Protein AF-A0A314ZII8-F1 (afdb_monomer_lite)

Structure (mmCIF, N/CA/C/O backbone):
data_AF-A0A314ZII8-F1
#
_entry.id   AF-A0A314ZII8-F1
#
loop_
_atom_site.group_PDB
_atom_site.id
_atom_site.type_symbol
_atom_site.label_atom_id
_atom_site.label_alt_id
_atom_site.label_comp_id
_atom_site.label_asym_id
_atom_site.label_entity_id
_atom_site.label_seq_id
_atom_site.pdbx_PDB_ins_code
_atom_site.Cartn_x
_atom_site.Cartn_y
_atom_site.Cartn_z
_atom_site.occupancy
_atom_site.B_iso_or_equiv
_atom_site.auth_seq_id
_atom_site.auth_comp_id
_atom_site.auth_asym_id
_atom_site.auth_atom_id
_atom_site.pdbx_PDB_model_num
ATOM 1 N N . MET A 1 1 ? 5.110 -6.996 4.794 1.00 55.78 1 MET A N 1
ATOM 2 C CA . MET A 1 1 ? 5.216 -6.013 3.688 1.00 55.78 1 MET A CA 1
ATOM 3 C C . MET A 1 1 ? 6.648 -5.903 3.141 1.00 55.78 1 MET A C 1
ATOM 5 O O . MET A 1 1 ? 6.812 -5.713 1.947 1.00 55.78 1 MET A O 1
ATOM 9 N N . LYS A 1 2 ? 7.688 -6.193 3.935 1.00 53.09 2 LYS A N 1
ATOM 10 C CA . LYS A 1 2 ? 9.080 -6.261 3.457 1.00 53.09 2 LYS A CA 1
ATOM 11 C C . LYS A 1 2 ? 9.328 -7.171 2.232 1.00 53.09 2 LYS A C 1
ATOM 13 O O . LYS A 1 2 ? 9.943 -6.734 1.267 1.00 53.09 2 LYS A O 1
ATOM 18 N N . CYS A 1 3 ? 8.763 -8.387 2.203 1.00 49.47 3 CYS A N 1
ATOM 19 C CA . CYS A 1 3 ? 8.886 -9.293 1.043 1.00 49.47 3 CYS A CA 1
ATOM 20 C C . CYS A 1 3 ? 8.303 -8.719 -0.262 1.00 49.47 3 CYS A C 1
ATOM 22 O O . CYS A 1 3 ? 8.711 -9.135 -1.344 1.00 49.47 3 CYS A O 1
ATOM 24 N N . PHE A 1 4 ? 7.340 -7.795 -0.164 1.00 59.66 4 PHE A N 1
ATOM 25 C CA . PHE A 1 4 ? 6.710 -7.151 -1.315 1.00 59.66 4 PHE A CA 1
ATOM 26 C C . PHE A 1 4 ? 7.682 -6.177 -1.983 1.00 59.66 4 PHE A C 1
ATOM 28 O O . PHE A 1 4 ? 7.869 -6.258 -3.190 1.00 59.66 4 PHE A O 1
ATOM 35 N N . ILE A 1 5 ? 8.353 -5.321 -1.203 1.00 60.72 5 ILE A N 1
ATOM 36 C CA . ILE A 1 5 ? 9.295 -4.332 -1.748 1.00 60.72 5 ILE A CA 1
ATOM 37 C C . ILE A 1 5 ? 10.628 -4.982 -2.146 1.00 60.72 5 ILE A C 1
ATOM 39 O O . ILE A 1 5 ? 11.161 -4.658 -3.202 1.00 60.72 5 ILE A O 1
ATOM 43 N N . ASP A 1 6 ? 11.125 -5.968 -1.387 1.00 57.56 6 ASP A N 1
ATOM 44 C CA . ASP A 1 6 ? 12.352 -6.700 -1.753 1.00 57.56 6 ASP A CA 1
ATOM 45 C C . ASP A 1 6 ? 12.209 -7.401 -3.126 1.00 57.56 6 ASP A C 1
ATOM 47 O O . ASP A 1 6 ? 13.164 -7.479 -3.899 1.00 57.56 6 ASP A O 1
ATOM 51 N N . SER A 1 7 ? 11.001 -7.873 -3.460 1.00 56.72 7 SER A N 1
ATOM 52 C CA . SER A 1 7 ? 10.690 -8.505 -4.755 1.00 56.72 7 SER A CA 1
ATOM 53 C C . SER A 1 7 ? 10.554 -7.503 -5.913 1.00 56.72 7 SER A C 1
ATOM 55 O O . SER A 1 7 ? 10.492 -7.909 -7.074 1.00 56.72 7 SER A O 1
ATOM 57 N N . LEU A 1 8 ? 10.518 -6.203 -5.608 1.00 61.22 8 LEU A N 1
ATOM 58 C CA . LEU A 1 8 ? 10.448 -5.104 -6.571 1.00 61.22 8 LEU A CA 1
ATOM 59 C C . LEU A 1 8 ? 11.814 -4.473 -6.853 1.00 61.22 8 LEU A C 1
ATOM 61 O O . LEU A 1 8 ? 11.873 -3.500 -7.591 1.00 61.22 8 LEU A O 1
ATOM 65 N N . ASN A 1 9 ? 12.914 -5.012 -6.318 1.00 60.72 9 ASN A N 1
ATOM 66 C CA . ASN A 1 9 ? 14.250 -4.545 -6.680 1.00 60.72 9 ASN A CA 1
ATOM 67 C C . ASN A 1 9 ? 14.540 -4.887 -8.155 1.00 60.72 9 ASN A C 1
ATOM 69 O O . ASN A 1 9 ? 14.771 -6.047 -8.508 1.00 60.72 9 ASN A O 1
ATOM 73 N N . VAL A 1 10 ? 14.465 -3.879 -9.023 1.00 62.28 10 VAL A N 1
ATOM 74 C CA . VAL A 1 10 ? 14.653 -4.000 -10.475 1.00 62.28 10 VAL A CA 1
ATOM 75 C C . VAL A 1 10 ? 16.132 -3.791 -10.821 1.00 62.28 10 VAL A C 1
ATOM 77 O O . VAL A 1 10 ? 16.788 -2.941 -10.233 1.00 62.28 10 VAL A O 1
ATOM 80 N N . ASP A 1 11 ? 16.663 -4.557 -11.777 1.00 61.50 11 ASP A N 1
ATOM 81 C CA . ASP A 1 11 ? 18.043 -4.418 -12.272 1.00 61.50 11 ASP A CA 1
ATOM 82 C C . ASP A 1 11 ? 18.103 -3.462 -13.486 1.00 61.50 11 ASP A C 1
ATOM 84 O O . ASP A 1 11 ? 17.123 -3.308 -14.209 1.00 61.50 11 ASP A O 1
ATOM 88 N N . GLU A 1 12 ? 19.225 -2.789 -13.756 1.00 61.44 12 GLU A N 1
ATOM 89 C CA . GLU A 1 12 ? 19.250 -1.639 -14.694 1.00 61.44 12 GLU A CA 1
ATOM 90 C C . GLU A 1 12 ? 18.956 -2.058 -16.145 1.00 61.44 12 GLU A C 1
ATOM 92 O O . GLU A 1 12 ? 18.353 -1.327 -16.935 1.00 61.44 12 GLU A O 1
ATOM 97 N N . SER A 1 13 ? 19.278 -3.313 -16.467 1.00 61.78 13 SER A N 1
ATOM 98 C CA . SER A 1 13 ? 18.961 -3.943 -17.751 1.00 61.78 13 SER A CA 1
ATOM 99 C C . SER A 1 13 ? 17.457 -4.116 -18.008 1.00 61.78 13 SER A C 1
ATOM 101 O O . SER A 1 13 ? 17.034 -4.223 -19.162 1.00 61.78 13 SER A O 1
ATOM 103 N N . CYS A 1 14 ? 16.634 -4.113 -16.959 1.00 60.38 14 CYS A N 1
ATOM 104 C CA . CYS A 1 14 ? 15.195 -4.316 -17.036 1.00 60.38 14 CYS A CA 1
ATOM 105 C C . CYS A 1 14 ? 14.451 -3.109 -17.626 1.00 60.38 14 CYS A C 1
ATOM 107 O O . CYS A 1 14 ? 13.462 -3.277 -18.336 1.00 60.38 14 CYS A O 1
ATOM 109 N N . LEU A 1 15 ? 14.934 -1.885 -17.401 1.00 64.00 15 LEU A N 1
ATOM 110 C CA . LEU A 1 15 ? 14.229 -0.671 -17.834 1.00 64.00 15 LEU A CA 1
ATOM 111 C C . LEU A 1 15 ? 14.196 -0.497 -19.364 1.00 64.00 15 LEU A C 1
ATOM 113 O O . LEU A 1 15 ? 13.402 0.284 -19.881 1.00 64.00 15 LEU A O 1
ATOM 117 N N . THR A 1 16 ? 15.032 -1.233 -20.103 1.00 62.78 16 THR A N 1
ATOM 118 C CA . THR A 1 16 ? 15.198 -1.078 -21.559 1.00 62.78 16 THR A CA 1
ATOM 119 C C . THR A 1 16 ? 14.836 -2.319 -22.381 1.00 62.78 16 THR A C 1
ATOM 121 O O . THR A 1 16 ? 14.782 -2.229 -23.607 1.00 62.78 16 THR A O 1
ATOM 124 N N . ASN A 1 17 ? 14.548 -3.469 -21.755 1.00 64.12 17 ASN A N 1
ATOM 125 C CA . ASN A 1 17 ? 14.385 -4.756 -22.453 1.00 64.12 17 ASN A CA 1
ATOM 126 C C . ASN A 1 17 ? 12.934 -5.286 -22.533 1.00 64.12 17 ASN A C 1
ATOM 128 O O . ASN A 1 17 ? 12.728 -6.450 -22.871 1.00 64.12 17 ASN A O 1
ATOM 132 N N . GLY A 1 18 ? 11.934 -4.457 -22.215 1.00 68.88 18 GLY A N 1
ATOM 133 C CA . GLY A 1 18 ? 10.528 -4.881 -22.143 1.00 68.88 18 GLY A CA 1
ATOM 134 C C . GLY A 1 18 ? 10.120 -5.497 -20.797 1.00 68.88 18 GLY A C 1
ATOM 135 O O . GLY A 1 18 ? 9.004 -5.990 -20.668 1.00 68.88 18 GLY A O 1
ATOM 136 N N . TYR A 1 19 ? 10.975 -5.445 -19.769 1.00 73.44 19 TYR A N 1
ATOM 137 C CA . TYR A 1 19 ? 10.656 -5.930 -18.417 1.00 73.44 19 TYR A CA 1
ATOM 138 C C . TYR A 1 19 ? 9.432 -5.248 -17.795 1.00 73.44 19 TYR A C 1
ATOM 140 O O . TYR A 1 19 ? 8.729 -5.863 -16.999 1.00 73.44 19 TYR A O 1
ATOM 148 N N . LEU A 1 20 ? 9.151 -3.996 -18.171 1.00 77.50 20 LEU A N 1
ATOM 149 C CA . LEU A 1 20 ? 7.984 -3.257 -17.684 1.00 77.50 20 LEU A CA 1
ATOM 150 C C . LEU A 1 20 ? 6.654 -3.899 -18.104 1.00 77.50 20 LEU A C 1
ATOM 152 O O . LEU A 1 20 ? 5.660 -3.723 -17.407 1.00 77.50 20 LEU A O 1
ATOM 156 N N . ASP A 1 21 ? 6.635 -4.690 -19.182 1.00 83.25 21 ASP A N 1
ATOM 157 C CA . ASP A 1 21 ? 5.448 -5.427 -19.633 1.00 83.25 21 ASP A CA 1
ATOM 158 C C . ASP A 1 21 ? 5.215 -6.736 -18.868 1.00 83.25 21 ASP A C 1
ATOM 160 O O . ASP A 1 21 ? 4.209 -7.419 -19.087 1.00 83.25 21 ASP A O 1
ATOM 164 N N . LYS A 1 22 ? 6.133 -7.109 -17.970 1.00 82.69 22 LYS A N 1
ATOM 165 C CA . LYS A 1 22 ? 6.007 -8.327 -17.180 1.00 82.69 22 LYS A CA 1
ATOM 166 C C . LYS A 1 22 ? 4.849 -8.186 -16.196 1.00 82.69 22 LYS A C 1
ATOM 168 O O . LYS A 1 22 ? 4.837 -7.285 -15.358 1.00 82.69 22 LYS A O 1
ATOM 173 N N . VAL A 1 23 ? 3.902 -9.115 -16.302 1.00 84.88 23 VAL A N 1
ATOM 174 C CA . VAL A 1 23 ? 2.798 -9.260 -15.351 1.00 84.88 23 VAL A CA 1
ATOM 175 C C . VAL A 1 23 ? 3.354 -9.693 -13.999 1.00 84.88 23 VAL A C 1
ATOM 177 O O . VAL A 1 23 ? 4.217 -10.573 -13.927 1.00 84.88 23 VAL A O 1
ATOM 180 N N . ILE A 1 24 ? 2.857 -9.066 -12.938 1.00 82.81 24 ILE A N 1
ATOM 181 C CA . ILE A 1 24 ? 3.165 -9.423 -11.560 1.00 82.81 24 ILE A CA 1
ATOM 182 C C . ILE A 1 24 ? 2.015 -10.271 -11.022 1.00 82.81 24 ILE A C 1
ATOM 184 O O . ILE A 1 24 ? 0.919 -9.778 -10.777 1.00 82.81 24 ILE A O 1
ATOM 188 N N . ASP A 1 25 ? 2.283 -11.562 -10.857 1.00 83.62 25 ASP A N 1
ATOM 189 C CA . ASP A 1 25 ? 1.329 -12.584 -10.417 1.00 83.62 25 ASP A CA 1
ATOM 190 C C . ASP A 1 25 ? 1.594 -13.089 -8.989 1.00 83.62 25 ASP A C 1
ATOM 192 O O . ASP A 1 25 ? 0.786 -13.817 -8.416 1.00 83.62 25 ASP A O 1
ATOM 196 N N . TRP A 1 26 ? 2.724 -12.699 -8.400 1.00 80.69 26 TRP A N 1
ATOM 197 C CA . TRP A 1 26 ? 3.174 -13.168 -7.091 1.00 80.69 26 TRP A CA 1
ATOM 198 C C . TRP A 1 26 ? 2.718 -12.282 -5.923 1.00 80.69 26 TRP A C 1
ATOM 200 O O . TRP A 1 26 ? 2.978 -12.629 -4.771 1.00 80.69 26 TRP A O 1
ATOM 210 N N . ILE A 1 27 ? 2.038 -11.161 -6.188 1.00 80.12 27 ILE A N 1
ATOM 211 C CA . ILE A 1 27 ? 1.488 -10.271 -5.158 1.00 80.12 27 ILE A CA 1
ATOM 212 C C . ILE A 1 27 ? 0.069 -10.729 -4.784 1.00 80.12 27 ILE A C 1
ATOM 214 O O . ILE A 1 27 ? -0.839 -10.641 -5.612 1.00 80.12 27 ILE A O 1
ATOM 218 N N . PRO A 1 28 ? -0.179 -11.153 -3.533 1.00 83.12 28 PRO A N 1
ATOM 219 C CA . PRO A 1 28 ? -1.525 -11.486 -3.087 1.00 83.12 28 PRO A CA 1
ATOM 220 C C . PRO A 1 28 ? -2.446 -10.259 -3.121 1.00 83.12 28 PRO A C 1
ATOM 222 O O . PRO A 1 28 ? -2.066 -9.178 -2.679 1.00 83.12 28 PRO A O 1
ATOM 225 N N . GLY A 1 29 ? -3.664 -10.432 -3.633 1.00 84.94 29 GLY A N 1
ATOM 226 C CA . GLY A 1 29 ? -4.682 -9.377 -3.690 1.00 84.94 29 GLY A CA 1
ATOM 227 C C . GLY A 1 29 ? -4.599 -8.451 -4.909 1.00 84.94 29 GLY A C 1
ATOM 228 O O . GLY A 1 29 ? -5.578 -7.777 -5.212 1.00 84.94 29 GLY A O 1
ATOM 229 N N . MET A 1 30 ? -3.492 -8.462 -5.661 1.00 83.56 30 MET A N 1
ATOM 230 C CA . MET A 1 30 ? -3.360 -7.708 -6.912 1.00 83.56 30 MET A CA 1
ATOM 231 C C . MET A 1 30 ? -3.379 -8.658 -8.110 1.00 83.56 30 MET A C 1
ATOM 233 O O . MET A 1 30 ? -2.673 -9.663 -8.132 1.00 83.56 30 MET A O 1
ATOM 237 N N . LYS A 1 31 ? -4.205 -8.349 -9.111 1.00 84.62 31 LYS A N 1
ATOM 238 C CA . LYS A 1 31 ? -4.349 -9.143 -10.337 1.00 84.62 31 LYS A CA 1
ATOM 239 C C . LYS A 1 31 ? -4.093 -8.253 -11.542 1.00 84.62 31 LYS A C 1
ATOM 241 O O . LYS A 1 31 ? -4.431 -7.074 -11.515 1.00 84.62 31 LYS A O 1
ATOM 246 N N . ASP A 1 32 ? -3.510 -8.840 -12.582 1.00 85.38 32 ASP A N 1
ATOM 247 C CA . ASP A 1 32 ? -3.366 -8.231 -13.909 1.00 85.38 32 ASP A CA 1
ATOM 248 C C . ASP A 1 32 ? -2.579 -6.908 -13.954 1.00 85.38 32 ASP A C 1
ATOM 250 O O . ASP A 1 32 ? -2.712 -6.145 -14.910 1.00 85.38 32 ASP A O 1
ATOM 254 N N . ILE A 1 33 ? -1.722 -6.652 -12.960 1.00 86.94 33 ILE A N 1
ATOM 255 C CA . ILE A 1 33 ? -0.814 -5.500 -12.973 1.00 86.94 33 ILE A CA 1
ATOM 256 C C . ILE A 1 33 ? 0.499 -5.859 -13.663 1.00 86.94 33 ILE A C 1
ATOM 258 O O . ILE A 1 33 ? 1.010 -6.979 -13.548 1.00 86.94 33 ILE A O 1
ATOM 262 N N . ARG A 1 34 ? 1.083 -4.887 -14.350 1.00 8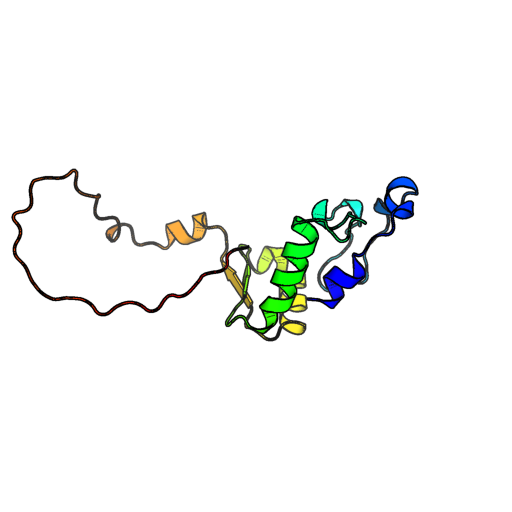6.69 34 ARG A N 1
ATOM 263 C CA . ARG A 1 34 ? 2.434 -4.959 -14.899 1.00 86.69 34 ARG A CA 1
ATOM 264 C C . ARG A 1 34 ? 3.388 -4.188 -14.009 1.00 86.69 34 ARG A C 1
ATOM 266 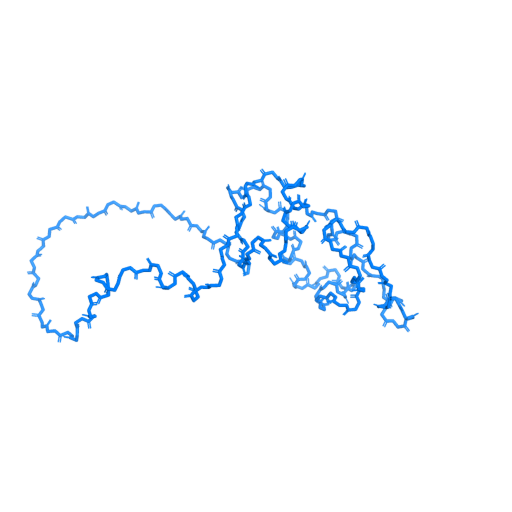O O . ARG A 1 34 ? 2.992 -3.282 -13.280 1.00 86.69 34 ARG A O 1
ATOM 273 N N . LEU A 1 35 ? 4.674 -4.484 -14.128 1.00 80.31 35 LEU A N 1
ATOM 274 C CA . LEU A 1 35 ? 5.690 -3.683 -13.453 1.00 80.31 35 LEU A CA 1
ATOM 275 C C . LEU A 1 35 ? 5.651 -2.207 -13.884 1.00 80.31 35 LEU A C 1
ATOM 277 O O . LEU A 1 35 ? 5.897 -1.329 -13.066 1.00 80.31 35 LEU A O 1
ATOM 281 N N . GLY A 1 36 ? 5.288 -1.926 -15.138 1.00 81.88 36 GLY A N 1
ATOM 282 C CA . GLY A 1 36 ? 5.085 -0.560 -15.622 1.00 81.88 36 GLY A CA 1
ATOM 283 C C . GLY A 1 36 ? 3.908 0.185 -14.977 1.00 81.88 36 GLY A C 1
ATOM 284 O O . GLY A 1 36 ? 3.918 1.413 -14.988 1.00 81.88 36 GLY A O 1
ATOM 285 N N . ASP A 1 37 ? 2.934 -0.523 -14.393 1.00 85.06 37 ASP A N 1
ATOM 286 C CA . ASP A 1 37 ? 1.770 0.084 -13.723 1.00 85.06 37 ASP A CA 1
ATOM 287 C C . ASP A 1 37 ? 2.093 0.533 -12.289 1.00 85.06 37 ASP A C 1
ATOM 289 O O . ASP A 1 37 ? 1.316 1.244 -11.649 1.00 85.06 37 ASP A O 1
ATOM 293 N N . LEU A 1 38 ? 3.247 0.115 -11.771 1.00 82.00 38 LEU A N 1
ATOM 294 C CA . LEU A 1 38 ? 3.709 0.464 -10.441 1.00 82.00 38 LEU A CA 1
ATOM 295 C C . LEU A 1 38 ? 4.318 1.875 -10.392 1.00 82.00 38 LEU A C 1
ATOM 297 O O . LEU A 1 38 ? 4.891 2.332 -11.383 1.00 82.00 38 LEU A O 1
ATOM 301 N N . PRO A 1 39 ? 4.272 2.568 -9.239 1.00 80.50 39 PRO A N 1
ATOM 302 C CA . PRO A 1 39 ? 4.894 3.879 -9.095 1.00 80.50 39 PRO A CA 1
ATOM 303 C C . PRO A 1 39 ? 6.372 3.905 -9.507 1.00 80.50 39 PRO A C 1
ATOM 305 O O . PRO A 1 39 ? 7.136 2.983 -9.237 1.00 80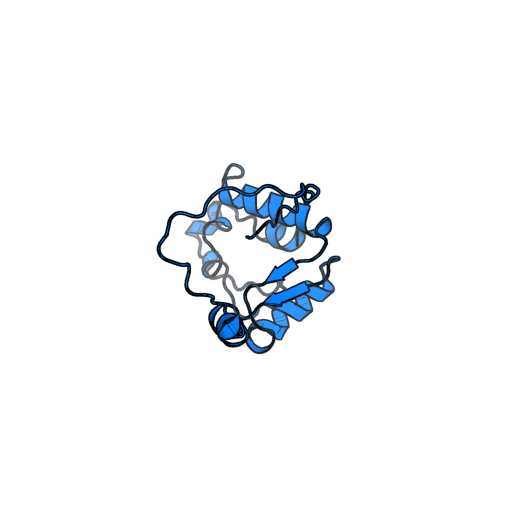.50 39 PRO A O 1
ATOM 308 N N . THR A 1 40 ? 6.821 5.001 -10.112 1.00 79.31 40 THR A N 1
ATOM 309 C CA . THR A 1 40 ? 8.190 5.102 -10.650 1.00 79.31 40 THR A CA 1
ATOM 310 C C . THR A 1 40 ? 9.280 4.991 -9.584 1.00 79.31 40 THR A C 1
ATOM 312 O O . THR A 1 40 ? 10.390 4.581 -9.899 1.00 79.31 40 THR A O 1
ATOM 315 N N . PHE A 1 41 ? 8.980 5.318 -8.323 1.00 76.25 41 PHE A N 1
ATOM 316 C CA . PHE A 1 41 ? 9.945 5.226 -7.223 1.00 76.25 41 PHE A CA 1
ATOM 317 C C . PHE A 1 41 ? 10.325 3.788 -6.844 1.00 76.25 41 PHE A C 1
ATOM 319 O O . PHE A 1 41 ? 11.333 3.590 -6.179 1.00 76.25 41 PHE A O 1
ATOM 326 N N . ILE A 1 42 ? 9.553 2.786 -7.277 1.00 74.94 42 ILE A N 1
ATOM 327 C CA . ILE A 1 42 ? 9.942 1.371 -7.168 1.00 74.94 42 ILE A CA 1
ATOM 328 C C . ILE A 1 42 ? 10.548 0.814 -8.458 1.00 74.94 42 ILE A C 1
ATOM 330 O O . ILE A 1 42 ? 11.025 -0.313 -8.475 1.00 74.94 42 ILE A O 1
ATOM 334 N N . GLN A 1 43 ? 10.599 1.611 -9.527 1.00 77.00 43 GLN A N 1
ATOM 335 C CA . GLN A 1 43 ? 11.277 1.275 -10.783 1.00 77.00 43 GLN A CA 1
ATOM 336 C C . GLN A 1 43 ? 12.696 1.872 -10.829 1.00 77.00 43 GLN A C 1
ATOM 338 O O . GLN A 1 43 ? 13.141 2.360 -11.867 1.00 77.00 43 GLN A O 1
ATOM 343 N N . THR A 1 44 ? 13.401 1.884 -9.698 1.00 74.31 44 THR A N 1
ATOM 344 C CA . THR A 1 44 ? 14.753 2.443 -9.583 1.00 74.31 44 THR A CA 1
ATOM 345 C C . THR A 1 44 ? 15.759 1.359 -9.227 1.00 74.31 44 THR A C 1
ATOM 347 O O . THR A 1 44 ? 15.467 0.455 -8.450 1.00 74.31 44 THR A O 1
ATOM 350 N N . THR A 1 45 ? 16.951 1.457 -9.806 1.00 73.56 45 THR A N 1
ATOM 351 C CA . THR A 1 45 ? 18.111 0.605 -9.489 1.00 73.56 45 THR A CA 1
ATOM 352 C C . THR A 1 45 ? 19.092 1.315 -8.564 1.00 73.56 45 THR A C 1
ATOM 354 O O . THR A 1 45 ? 20.095 0.749 -8.131 1.00 73.56 45 THR A O 1
ATOM 357 N N . ASN A 1 46 ? 18.814 2.588 -8.276 1.00 80.31 46 ASN A N 1
ATOM 358 C CA . ASN A 1 46 ? 19.613 3.397 -7.388 1.00 80.31 46 ASN A CA 1
ATOM 359 C C . ASN A 1 46 ? 19.244 3.072 -5.937 1.00 80.31 46 ASN A C 1
ATOM 361 O O . ASN A 1 46 ? 18.206 3.505 -5.443 1.00 80.31 46 ASN A O 1
ATOM 365 N N . HIS A 1 47 ? 20.129 2.361 -5.241 1.00 75.94 47 HIS A N 1
ATOM 366 C CA . HIS A 1 47 ? 19.978 2.069 -3.814 1.00 75.94 47 HIS A CA 1
ATOM 367 C C . HIS A 1 47 ? 19.987 3.323 -2.922 1.00 75.94 47 HIS A C 1
ATOM 369 O O . HIS A 1 47 ? 19.535 3.253 -1.785 1.00 75.94 47 HIS A O 1
ATOM 375 N N . ASP A 1 48 ? 20.446 4.471 -3.428 1.00 83.38 48 ASP A N 1
ATOM 376 C CA . ASP A 1 48 ? 20.398 5.758 -2.728 1.00 83.38 48 ASP A CA 1
ATOM 377 C C . ASP A 1 48 ? 19.153 6.590 -3.102 1.00 83.38 48 ASP A C 1
ATOM 379 O O . ASP A 1 48 ? 19.061 7.769 -2.749 1.00 83.38 48 ASP A O 1
ATOM 383 N N . ASP A 1 49 ? 18.182 6.017 -3.828 1.00 86.00 49 ASP A N 1
ATOM 384 C CA . ASP A 1 49 ? 16.934 6.712 -4.144 1.00 86.00 49 ASP A CA 1
ATOM 385 C C . ASP A 1 49 ? 16.146 7.020 -2.864 1.00 86.00 49 ASP A C 1
ATOM 387 O O . ASP A 1 49 ? 15.798 6.141 -2.073 1.00 86.00 49 ASP A O 1
ATOM 391 N N . VAL A 1 50 ? 15.878 8.308 -2.651 1.00 89.31 50 VAL A N 1
ATOM 392 C CA . VAL A 1 50 ? 15.269 8.810 -1.415 1.00 89.31 50 VAL A CA 1
ATOM 393 C C . VAL A 1 50 ? 13.862 8.254 -1.218 1.00 89.31 50 VAL A C 1
ATOM 395 O O . VAL A 1 50 ? 13.494 7.928 -0.092 1.00 89.31 50 VAL A O 1
ATOM 398 N N . MET A 1 51 ? 13.073 8.145 -2.289 1.00 85.06 51 MET A N 1
ATOM 399 C CA . MET A 1 51 ? 11.689 7.692 -2.188 1.00 85.06 51 MET A CA 1
ATOM 400 C C . MET A 1 51 ? 11.628 6.177 -1.992 1.00 85.06 51 MET A C 1
ATOM 402 O O . MET A 1 51 ? 10.869 5.706 -1.149 1.00 85.06 51 MET A O 1
ATOM 406 N N . PHE A 1 52 ? 12.476 5.422 -2.695 1.00 83.94 52 PHE A N 1
ATOM 407 C CA . PHE A 1 52 ? 12.620 3.983 -2.472 1.00 83.94 52 PHE A CA 1
ATOM 408 C C . PHE A 1 52 ? 13.015 3.672 -1.022 1.00 83.94 52 PHE A C 1
ATOM 410 O O . PHE A 1 52 ? 12.352 2.879 -0.352 1.00 83.94 52 PHE A O 1
ATOM 417 N N . ASN A 1 53 ? 14.048 4.350 -0.510 1.00 86.31 53 ASN A N 1
ATOM 418 C CA . ASN A 1 53 ? 14.525 4.160 0.859 1.00 86.31 53 ASN A CA 1
ATOM 419 C C . ASN A 1 53 ? 13.484 4.569 1.902 1.00 86.31 53 ASN A C 1
ATOM 421 O O . ASN A 1 53 ? 13.287 3.851 2.880 1.00 86.31 53 ASN A O 1
ATOM 425 N N . PHE A 1 54 ? 12.771 5.673 1.672 1.00 87.31 54 PHE A N 1
ATOM 426 C CA . PHE A 1 54 ? 11.668 6.081 2.536 1.00 87.31 54 PHE A CA 1
ATOM 427 C C . PHE A 1 54 ? 10.560 5.019 2.588 1.00 87.31 54 PHE A C 1
ATOM 429 O O . PHE A 1 54 ? 10.104 4.659 3.671 1.00 87.31 54 PHE A O 1
ATOM 436 N N . CYS A 1 55 ? 10.145 4.476 1.438 1.00 84.00 55 CYS A N 1
ATOM 437 C CA . CYS A 1 55 ? 9.136 3.418 1.391 1.00 84.00 55 CYS A CA 1
ATOM 438 C C . CYS A 1 55 ? 9.601 2.137 2.097 1.00 84.00 55 CYS A C 1
ATOM 440 O O . CYS A 1 55 ? 8.794 1.489 2.768 1.00 84.00 55 CYS A O 1
ATOM 442 N N . MET A 1 56 ? 10.884 1.784 1.976 1.00 82.81 56 MET A N 1
ATOM 443 C CA . MET A 1 56 ? 11.484 0.658 2.695 1.00 82.81 56 MET A CA 1
ATOM 444 C C . MET A 1 56 ? 11.452 0.866 4.210 1.00 82.81 56 MET A C 1
ATOM 446 O O . MET A 1 56 ? 10.955 0.006 4.932 1.00 82.81 56 MET A O 1
ATOM 450 N N . GLU A 1 57 ? 11.911 2.023 4.689 1.00 87.81 57 GLU A N 1
ATOM 451 C CA . GLU A 1 57 ? 11.911 2.351 6.117 1.00 87.81 57 GLU A CA 1
ATOM 452 C C . GLU A 1 57 ? 10.487 2.385 6.683 1.00 87.81 57 GLU A C 1
ATOM 454 O O . GLU A 1 57 ? 10.208 1.752 7.701 1.00 87.81 57 GLU A O 1
ATOM 459 N N . ALA A 1 58 ? 9.556 3.048 5.991 1.00 85.44 58 ALA A N 1
ATOM 460 C CA . ALA A 1 58 ? 8.155 3.084 6.393 1.00 85.44 58 ALA A CA 1
ATOM 461 C C . ALA A 1 58 ? 7.582 1.666 6.523 1.00 85.44 58 ALA A C 1
ATOM 463 O O . ALA A 1 58 ? 6.915 1.364 7.510 1.00 85.44 58 ALA A O 1
ATOM 464 N N . THR A 1 59 ? 7.897 0.791 5.563 1.00 83.38 59 THR A N 1
ATOM 465 C CA . THR A 1 59 ? 7.476 -0.614 5.540 1.00 83.38 59 THR A CA 1
ATOM 466 C C . THR A 1 59 ? 8.037 -1.423 6.712 1.00 83.38 59 THR A C 1
ATOM 468 O O . THR A 1 59 ? 7.307 -2.235 7.282 1.00 83.38 59 THR A O 1
ATOM 471 N N . ASP A 1 60 ? 9.298 -1.209 7.087 1.00 84.94 60 ASP A N 1
ATOM 472 C CA . ASP A 1 60 ? 9.935 -1.896 8.219 1.00 84.94 60 ASP A CA 1
ATOM 473 C C . ASP A 1 60 ? 9.359 -1.439 9.574 1.00 84.94 60 ASP A C 1
ATOM 475 O O . ASP A 1 60 ? 9.297 -2.213 10.535 1.00 84.94 60 ASP A O 1
ATOM 479 N N . GLU A 1 61 ? 8.878 -0.198 9.659 1.00 88.06 61 GLU A N 1
ATOM 480 C CA . GLU A 1 61 ? 8.247 0.343 10.866 1.00 88.06 61 GLU A CA 1
ATOM 481 C C . GLU A 1 61 ? 6.755 -0.015 10.993 1.00 88.06 61 GLU A C 1
ATOM 483 O O . GLU A 1 61 ? 6.204 0.068 12.096 1.00 88.06 61 GLU A O 1
ATOM 488 N N . VAL A 1 62 ? 6.097 -0.468 9.913 1.00 87.12 62 VAL A N 1
ATOM 489 C CA . VAL A 1 62 ? 4.668 -0.843 9.928 1.00 87.12 62 VAL A CA 1
ATOM 490 C C . VAL A 1 62 ? 4.362 -1.879 11.009 1.00 87.12 62 VAL A C 1
ATOM 492 O O . VAL A 1 62 ? 3.360 -1.747 11.709 1.00 87.12 62 VAL A O 1
ATOM 495 N N . ASP A 1 63 ? 5.229 -2.872 11.207 1.00 85.44 63 ASP A N 1
ATOM 496 C CA . ASP A 1 63 ? 4.999 -3.938 12.193 1.00 85.44 63 ASP A CA 1
ATOM 497 C C . ASP A 1 63 ? 5.012 -3.429 13.647 1.00 85.44 63 ASP A C 1
ATOM 499 O O . ASP A 1 63 ? 4.529 -4.109 14.555 1.00 85.44 63 ASP A O 1
ATOM 503 N N . LYS A 1 64 ? 5.536 -2.219 13.883 1.00 89.56 64 LYS A N 1
ATOM 504 C CA . LYS A 1 64 ? 5.550 -1.554 15.195 1.00 89.56 64 LYS A CA 1
ATOM 505 C C . LYS A 1 64 ? 4.367 -0.602 15.386 1.00 89.56 64 LYS A C 1
ATOM 507 O O . LYS A 1 64 ? 4.172 -0.084 16.490 1.00 89.56 64 LYS A O 1
ATOM 512 N N . ALA A 1 65 ? 3.583 -0.347 14.339 1.00 89.06 65 ALA A N 1
ATOM 513 C CA . ALA A 1 65 ? 2.410 0.507 14.416 1.00 89.06 65 ALA A CA 1
ATOM 514 C C . ALA A 1 65 ? 1.317 -0.134 15.285 1.00 89.06 65 ALA A C 1
ATOM 516 O O . ALA A 1 65 ? 1.184 -1.350 15.377 1.00 89.06 65 ALA A O 1
ATOM 517 N N . SER A 1 66 ? 0.482 0.692 15.920 1.00 92.31 66 SER A N 1
ATOM 518 C CA . SER A 1 66 ? -0.696 0.184 16.641 1.00 92.31 66 SER A CA 1
ATOM 519 C C . SER A 1 66 ? -1.851 -0.190 15.709 1.00 92.31 66 SER A C 1
ATOM 521 O O . SER A 1 66 ? -2.720 -0.962 16.105 1.00 92.31 66 SER A O 1
ATOM 523 N N . ALA A 1 67 ? -1.892 0.402 14.515 1.00 91.12 67 ALA A N 1
ATOM 524 C CA . ALA A 1 67 ? -2.885 0.175 13.474 1.00 91.12 67 ALA A CA 1
ATOM 525 C C . ALA A 1 67 ? -2.387 0.772 12.152 1.00 91.12 67 ALA A C 1
ATOM 527 O O . ALA A 1 67 ? -1.605 1.726 12.173 1.00 91.12 67 ALA A O 1
ATOM 528 N N . VAL A 1 68 ? -2.896 0.266 11.029 1.00 89.50 68 VAL A N 1
ATOM 529 C CA . VAL A 1 68 ? -2.683 0.851 9.700 1.00 89.50 68 VAL A CA 1
ATOM 530 C C . VAL A 1 68 ? -4.013 1.293 9.113 1.00 89.50 68 VAL A C 1
ATOM 532 O O . VAL A 1 68 ? -4.995 0.553 9.143 1.00 89.50 68 VAL A O 1
ATOM 535 N N . VAL A 1 69 ? -4.038 2.523 8.604 1.00 89.69 69 VAL A N 1
ATOM 536 C CA . VAL A 1 69 ? -5.231 3.149 8.035 1.00 89.69 69 VAL A CA 1
ATOM 537 C C . VAL A 1 69 ? -5.008 3.388 6.549 1.00 89.69 69 VAL A C 1
ATOM 539 O O . VAL A 1 69 ? -4.106 4.129 6.171 1.00 89.69 69 VAL A O 1
ATOM 542 N N . PHE A 1 70 ? -5.860 2.794 5.720 1.00 87.00 70 PHE A N 1
ATOM 543 C CA . PHE A 1 70 ? -5.911 3.034 4.284 1.00 87.00 70 PHE A CA 1
ATOM 544 C C . PHE A 1 70 ? -7.050 3.995 3.957 1.00 87.00 70 PHE A C 1
ATOM 546 O O . PHE A 1 70 ? -8.184 3.812 4.401 1.00 87.00 70 PHE A O 1
ATOM 553 N N . LEU A 1 71 ? -6.767 5.009 3.139 1.00 87.50 71 LEU A N 1
ATOM 554 C CA . LEU A 1 71 ? -7.771 5.959 2.649 1.00 87.50 71 LEU A CA 1
ATOM 555 C C . LEU A 1 71 ? -8.549 5.383 1.455 1.00 87.50 71 LEU A C 1
ATOM 557 O O . LEU A 1 71 ? -8.581 5.954 0.368 1.00 87.50 71 LEU A O 1
ATOM 561 N N . THR A 1 72 ? -9.157 4.222 1.672 1.00 85.06 72 THR A N 1
ATOM 562 C CA . THR A 1 72 ? -9.927 3.449 0.692 1.00 85.06 72 THR A CA 1
ATOM 563 C C . THR A 1 72 ? -11.215 2.928 1.330 1.00 85.06 72 THR A C 1
ATOM 565 O O . THR A 1 72 ? -11.542 3.302 2.457 1.00 85.06 72 THR A O 1
ATOM 568 N N . PHE A 1 73 ? -11.980 2.097 0.624 1.00 85.00 73 PHE A N 1
ATOM 569 C CA . PHE A 1 73 ? -13.159 1.417 1.153 1.00 85.00 73 PHE A CA 1
ATOM 570 C C . PHE A 1 73 ? -13.178 -0.058 0.781 1.00 85.00 73 PHE A C 1
ATOM 572 O O . PHE A 1 73 ? -12.806 -0.415 -0.332 1.00 85.00 73 PHE A O 1
ATOM 579 N N . ASP A 1 74 ? -13.660 -0.900 1.697 1.00 84.00 74 ASP A N 1
ATOM 580 C CA . ASP A 1 74 ? -13.562 -2.363 1.585 1.00 84.00 74 ASP A CA 1
ATOM 581 C C . ASP A 1 74 ? 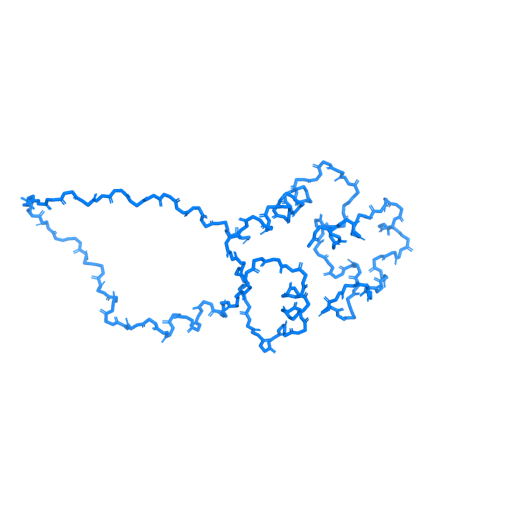-14.115 -2.893 0.256 1.00 84.00 74 ASP A C 1
ATOM 583 O O . ASP A 1 74 ? -13.477 -3.699 -0.409 1.00 84.00 74 ASP A O 1
ATOM 587 N N . ALA A 1 75 ? -15.260 -2.375 -0.199 1.00 86.31 75 ALA A N 1
ATOM 588 C CA . ALA A 1 75 ? -15.875 -2.830 -1.446 1.00 86.31 75 ALA A CA 1
ATOM 589 C C . ALA A 1 75 ? -15.061 -2.498 -2.715 1.00 86.31 75 ALA A C 1
ATOM 591 O O . ALA A 1 75 ? -15.326 -3.094 -3.758 1.00 86.31 75 ALA A O 1
ATOM 592 N N . LEU A 1 76 ? -14.108 -1.558 -2.654 1.00 87.69 76 LEU A N 1
ATOM 593 C CA . LEU A 1 76 ? -13.221 -1.239 -3.777 1.00 87.69 76 LEU A CA 1
ATOM 594 C C . LEU A 1 76 ? -12.024 -2.187 -3.844 1.00 87.69 76 LEU A C 1
ATOM 596 O O . LEU A 1 76 ? -11.631 -2.592 -4.933 1.00 87.69 76 LEU A O 1
ATOM 600 N N . GLU A 1 77 ? -11.449 -2.528 -2.689 1.00 87.88 77 GLU A N 1
ATOM 601 C CA . GLU A 1 77 ? -10.135 -3.179 -2.598 1.00 87.88 77 GLU A CA 1
ATOM 602 C C . GLU A 1 77 ? -10.145 -4.426 -1.699 1.00 87.88 77 GLU A C 1
ATOM 604 O O . GLU A 1 77 ? -9.130 -4.767 -1.099 1.00 87.88 77 GLU A O 1
ATOM 609 N N . GLN A 1 78 ? -11.277 -5.134 -1.612 1.00 89.94 78 GLN A N 1
ATOM 610 C CA . GLN A 1 78 ? -11.463 -6.280 -0.707 1.00 89.94 78 GLN A CA 1
ATOM 611 C C . GLN A 1 78 ? -10.339 -7.320 -0.813 1.00 89.94 78 GLN A C 1
ATOM 613 O O . GLN A 1 78 ? -9.754 -7.691 0.200 1.00 89.94 78 GLN A O 1
ATOM 618 N N . ASP A 1 79 ? -9.993 -7.738 -2.036 1.00 90.00 79 ASP A N 1
ATOM 619 C CA . ASP A 1 79 ? -8.936 -8.730 -2.286 1.00 90.00 79 ASP A CA 1
ATOM 620 C C . ASP A 1 79 ? -7.572 -8.272 -1.724 1.00 90.00 79 ASP A C 1
ATOM 622 O O . ASP A 1 79 ? -6.798 -9.085 -1.213 1.00 90.00 79 ASP A O 1
ATOM 626 N N . VAL A 1 80 ? -7.278 -6.968 -1.794 1.00 88.50 80 VAL A N 1
ATOM 627 C CA . VAL A 1 80 ? -6.043 -6.364 -1.267 1.00 88.50 80 VAL A CA 1
ATOM 628 C C . VAL A 1 80 ? -6.100 -6.282 0.256 1.00 88.50 80 VAL A C 1
ATOM 630 O O . VAL A 1 80 ? -5.128 -6.638 0.921 1.00 88.50 80 VAL A O 1
ATOM 633 N N . MET A 1 81 ? -7.232 -5.863 0.826 1.00 89.50 81 MET A N 1
ATOM 634 C CA . MET A 1 81 ? -7.389 -5.756 2.279 1.00 89.50 81 MET A CA 1
ATOM 635 C C . MET A 1 81 ? -7.308 -7.126 2.959 1.00 89.50 81 MET A C 1
ATOM 637 O O . MET A 1 81 ? -6.636 -7.256 3.981 1.00 89.50 81 MET A O 1
ATOM 641 N N . ASP A 1 82 ? -7.903 -8.160 2.363 1.00 90.44 82 ASP A N 1
ATOM 642 C CA . ASP A 1 82 ? -7.834 -9.534 2.867 1.00 90.44 82 ASP A CA 1
ATOM 643 C C . ASP A 1 82 ? -6.393 -10.069 2.825 1.00 90.44 82 ASP A C 1
ATOM 645 O O . ASP A 1 82 ? -5.901 -10.652 3.797 1.00 90.44 82 ASP A O 1
ATOM 649 N N . ALA A 1 83 ? -5.682 -9.816 1.722 1.00 89.75 83 ALA A N 1
ATOM 650 C CA . ALA A 1 83 ? -4.275 -10.172 1.578 1.00 89.75 83 ALA A CA 1
ATOM 651 C C . ALA A 1 83 ? -3.388 -9.468 2.617 1.00 89.75 83 ALA A C 1
ATOM 653 O O . ALA A 1 83 ? -2.585 -10.119 3.291 1.00 89.75 83 ALA A O 1
ATOM 654 N N . LEU A 1 84 ? -3.546 -8.152 2.787 1.00 86.75 84 LEU A N 1
ATOM 655 C CA . LEU A 1 84 ? -2.787 -7.367 3.760 1.00 86.75 84 LEU A CA 1
ATOM 656 C C . LEU A 1 84 ? -3.102 -7.795 5.191 1.00 86.75 84 LEU A C 1
ATOM 658 O O . LEU A 1 84 ? -2.178 -8.019 5.972 1.00 86.75 84 LEU A O 1
ATOM 662 N N . SER A 1 85 ? -4.381 -7.996 5.516 1.00 88.31 85 SER A N 1
ATOM 663 C CA . SER A 1 85 ? -4.810 -8.476 6.830 1.00 88.31 85 SER A CA 1
ATOM 664 C C . SER A 1 85 ? -4.238 -9.853 7.169 1.00 88.31 85 SER A C 1
ATOM 666 O O . SER A 1 85 ? -4.068 -10.155 8.347 1.00 88.31 85 SER A O 1
ATOM 668 N N . SER A 1 86 ? -3.947 -10.697 6.175 1.00 88.00 86 SER A N 1
ATOM 669 C CA . SER A 1 86 ? -3.313 -11.999 6.403 1.00 88.00 86 SER A CA 1
ATOM 670 C C . SER A 1 86 ? -1.799 -11.914 6.628 1.00 88.00 86 SER A C 1
ATOM 672 O O . SER A 1 86 ? -1.217 -12.868 7.147 1.00 88.00 86 SER A O 1
ATOM 674 N N . ILE A 1 87 ? -1.146 -10.835 6.188 1.00 83.56 87 ILE A N 1
ATOM 675 C CA . ILE A 1 87 ? 0.321 -10.689 6.203 1.00 83.56 87 ILE A CA 1
ATOM 676 C C . ILE A 1 87 ? 0.779 -9.761 7.335 1.00 83.56 87 ILE A C 1
ATOM 678 O O . ILE A 1 87 ? 1.900 -9.893 7.824 1.00 83.56 87 ILE A O 1
ATOM 682 N N . MET A 1 88 ? -0.058 -8.804 7.730 1.00 82.62 88 MET A N 1
ATOM 683 C CA . MET A 1 88 ? 0.268 -7.775 8.712 1.00 82.62 88 MET A CA 1
ATOM 684 C C . MET A 1 88 ? -0.133 -8.189 10.128 1.00 82.62 88 MET A C 1
ATOM 686 O O . MET A 1 88 ? -1.164 -8.818 10.346 1.00 82.62 88 MET A O 1
ATOM 690 N N . ILE A 1 89 ? 0.689 -7.794 11.100 1.00 85.69 89 ILE A N 1
ATOM 691 C CA . ILE A 1 89 ? 0.408 -7.968 12.530 1.00 85.69 89 ILE A CA 1
ATOM 692 C C . ILE A 1 89 ? -0.570 -6.903 13.065 1.00 85.69 89 ILE A C 1
ATOM 694 O O . ILE A 1 89 ? -1.498 -7.278 13.788 1.00 85.69 89 ILE A O 1
ATOM 698 N N . PRO A 1 90 ? -0.398 -5.592 12.784 1.00 90.00 90 PRO A N 1
ATOM 699 C CA . PRO A 1 90 ? -1.318 -4.589 13.309 1.00 90.00 90 PRO A CA 1
ATOM 700 C C . PRO A 1 90 ? -2.690 -4.642 12.619 1.00 90.00 90 PRO A C 1
ATOM 702 O O . PRO A 1 90 ? -2.782 -5.009 11.446 1.00 90.00 90 PRO A O 1
ATOM 705 N N . PRO A 1 91 ? -3.762 -4.220 13.314 1.00 90.56 91 PRO A N 1
ATOM 706 C CA . PRO A 1 91 ? -5.090 -4.130 12.727 1.00 90.56 91 PRO A CA 1
ATOM 707 C C . PRO A 1 91 ? -5.132 -3.118 11.575 1.00 90.56 91 PRO A C 1
ATOM 709 O O . PRO A 1 91 ? -4.518 -2.049 11.631 1.00 90.56 91 PRO A O 1
ATOM 712 N N . LEU A 1 92 ? -5.909 -3.473 10.557 1.00 90.00 92 LEU A N 1
ATOM 713 C CA . LEU A 1 92 ? -6.070 -2.766 9.295 1.00 90.00 92 LEU A CA 1
ATOM 714 C C . LEU A 1 92 ? -7.446 -2.086 9.256 1.00 90.00 92 LEU A C 1
ATOM 716 O O . LEU A 1 92 ? -8.453 -2.732 9.544 1.00 90.00 92 LEU A O 1
ATOM 720 N N . TYR A 1 93 ? -7.502 -0.806 8.888 1.00 88.94 93 TYR A N 1
ATOM 721 C CA . TYR A 1 93 ? -8.752 -0.051 8.785 1.00 88.94 93 TYR A CA 1
ATOM 722 C C . TYR A 1 93 ? -8.846 0.706 7.466 1.00 88.94 93 TYR A C 1
ATOM 724 O O . TYR A 1 93 ? -7.871 1.309 7.019 1.00 88.94 93 TYR A O 1
ATOM 732 N N . THR A 1 94 ? -10.042 0.743 6.888 1.00 89.38 94 THR A N 1
ATOM 733 C CA . THR A 1 94 ? -10.375 1.593 5.745 1.00 89.38 94 THR A CA 1
ATOM 734 C C . THR A 1 94 ? -11.119 2.838 6.214 1.00 89.38 94 THR A C 1
ATOM 736 O O . THR A 1 94 ? -12.073 2.774 6.989 1.00 89.38 94 THR A O 1
ATOM 739 N N . VAL A 1 95 ? -10.663 4.008 5.771 1.00 84.81 95 VAL A N 1
ATOM 740 C CA . VAL A 1 95 ? -11.321 5.296 6.013 1.00 84.81 95 VAL A CA 1
ATOM 741 C C . VAL A 1 95 ? -11.631 5.905 4.651 1.00 84.81 95 VAL A C 1
ATOM 743 O O . VAL A 1 95 ? -10.816 6.577 4.023 1.00 84.81 95 VAL A O 1
ATOM 746 N N . CYS A 1 96 ? -12.828 5.575 4.180 1.00 75.44 96 CYS A N 1
ATOM 747 C CA . CYS A 1 96 ? -13.365 5.865 2.850 1.00 75.44 96 CYS A CA 1
ATOM 748 C C . CYS A 1 96 ? -13.545 7.372 2.632 1.00 75.44 96 CYS A C 1
ATOM 750 O O . CYS A 1 96 ? -13.513 8.105 3.617 1.00 75.44 96 CYS A O 1
ATOM 752 N N . PRO A 1 97 ? -13.723 7.869 1.386 1.00 69.62 97 PRO A N 1
ATOM 753 C CA . PRO A 1 97 ? -13.286 9.208 1.002 1.00 69.62 97 PRO A CA 1
ATOM 754 C C . PRO A 1 97 ? -13.747 10.264 1.992 1.00 69.62 97 PRO A C 1
ATOM 756 O O . PRO A 1 97 ? -14.910 10.270 2.385 1.00 69.62 97 PRO A O 1
ATOM 759 N N . ILE A 1 98 ? -12.837 11.171 2.353 1.00 66.94 98 ILE A N 1
ATOM 760 C CA . ILE A 1 98 ? -13.040 12.209 3.377 1.00 66.94 98 ILE A CA 1
ATOM 761 C C . ILE A 1 98 ? -14.402 12.900 3.216 1.00 66.94 98 ILE A C 1
ATOM 763 O O . ILE A 1 98 ? -15.066 13.198 4.201 1.00 66.94 98 ILE A O 1
ATOM 767 N N . GLN A 1 99 ? -14.872 13.070 1.978 1.00 66.56 99 GLN A N 1
ATOM 768 C CA . GLN A 1 99 ? -16.193 13.608 1.656 1.00 66.56 99 GLN A CA 1
ATOM 769 C C . GLN A 1 99 ? -17.377 12.842 2.286 1.00 66.56 99 GLN A C 1
ATOM 771 O O . GLN A 1 99 ? -18.343 13.462 2.719 1.00 66.56 99 GLN A O 1
ATOM 776 N N . LEU A 1 100 ? -17.312 11.512 2.373 1.00 65.31 100 LEU A N 1
ATOM 777 C CA . LEU A 1 100 ? -18.292 10.681 3.078 1.00 65.31 100 LEU A CA 1
ATOM 778 C C . LEU A 1 100 ? -18.175 10.804 4.601 1.00 65.31 100 LEU A C 1
ATOM 780 O O . LEU A 1 100 ? -19.194 10.674 5.277 1.00 65.31 100 LEU A O 1
ATOM 784 N N . LEU A 1 101 ? -16.981 11.080 5.144 1.00 65.00 101 LEU A N 1
ATOM 785 C CA . LEU A 1 101 ? -16.829 11.396 6.570 1.00 65.00 101 LEU A CA 1
ATOM 786 C C . LEU A 1 101 ? -17.384 12.779 6.910 1.00 65.00 101 LEU A C 1
ATOM 788 O O . LEU A 1 101 ? -18.006 12.926 7.957 1.00 65.00 101 LEU A O 1
ATOM 792 N N . LEU A 1 102 ? -17.211 13.776 6.036 1.00 63.75 102 LEU A N 1
ATOM 793 C CA . LEU A 1 102 ? -17.740 15.127 6.259 1.00 63.75 102 LEU A CA 1
ATOM 794 C C . LEU A 1 102 ? -19.264 15.117 6.440 1.00 63.75 102 LEU A C 1
ATOM 796 O O . LEU A 1 102 ? -19.772 15.797 7.322 1.00 63.75 102 LEU A O 1
ATOM 800 N N . ASN A 1 103 ? -19.980 14.274 5.691 1.00 63.56 103 ASN A N 1
ATOM 801 C CA . ASN A 1 103 ? -21.436 14.121 5.817 1.00 63.56 103 ASN A CA 1
ATOM 802 C C . ASN A 1 103 ? -21.887 13.476 7.142 1.00 63.56 103 ASN A C 1
ATOM 804 O O . ASN A 1 103 ? -23.078 13.479 7.448 1.00 63.56 103 ASN A O 1
ATOM 808 N N . GLN A 1 104 ? -20.965 12.882 7.905 1.00 66.62 104 GLN A N 1
ATOM 809 C CA . GLN A 1 104 ? -21.244 12.287 9.215 1.00 66.62 104 GLN A CA 1
ATOM 810 C C . GLN A 1 104 ? -20.946 13.251 10.370 1.00 66.62 104 GLN A C 1
ATOM 812 O O . GLN A 1 104 ? -21.243 12.929 11.520 1.00 66.62 104 GLN A O 1
ATOM 817 N N . ILE A 1 105 ? -20.375 14.427 10.085 1.00 71.00 105 ILE A N 1
ATOM 818 C CA . ILE A 1 105 ? -20.150 15.470 11.084 1.00 71.00 105 ILE A CA 1
ATOM 819 C C . ILE A 1 105 ? -21.484 16.195 11.304 1.00 71.00 105 ILE A C 1
ATOM 821 O O . ILE A 1 105 ? -22.033 16.753 10.354 1.00 71.00 105 ILE A O 1
ATOM 825 N N . PRO A 1 106 ? -22.030 16.218 12.533 1.00 69.31 106 PRO A N 1
ATOM 826 C CA . PRO A 1 106 ? -23.211 17.016 12.825 1.00 69.31 106 PRO A CA 1
ATOM 827 C C . PRO A 1 106 ? -22.914 18.496 12.548 1.00 69.31 106 PRO A C 1
ATOM 829 O O . PRO A 1 106 ? -21.984 19.058 13.135 1.00 69.31 106 PRO A O 1
ATOM 832 N N . GLU A 1 107 ? -23.718 19.127 11.689 1.00 61.97 107 GLU A N 1
ATOM 833 C CA . GLU A 1 107 ? -23.628 20.558 11.334 1.00 61.97 107 GLU A CA 1
ATOM 834 C C . GLU A 1 107 ? -23.596 21.476 12.574 1.00 61.97 107 GLU A C 1
ATOM 836 O O . GLU A 1 107 ? -22.951 22.521 12.567 1.00 61.97 107 GLU A O 1
ATOM 841 N N . ASP A 1 108 ? -24.194 21.042 13.688 1.00 59.03 108 ASP A N 1
ATOM 842 C CA . ASP A 1 108 ? -24.208 21.771 14.966 1.00 59.03 108 ASP A CA 1
ATOM 843 C C . ASP A 1 108 ? -22.823 21.934 15.625 1.00 59.03 108 ASP A C 1
ATOM 845 O O . ASP A 1 108 ? -22.663 22.739 16.545 1.00 59.03 108 ASP A O 1
ATOM 849 N N . SER A 1 109 ? -21.806 21.186 15.184 1.00 54.47 109 SER A N 1
ATOM 850 C CA . SER A 1 109 ? -20.429 21.323 15.686 1.00 54.47 109 SER A CA 1
ATOM 851 C C . SER A 1 109 ? -19.627 22.417 14.978 1.00 54.47 109 SER A C 1
ATOM 853 O O . SER A 1 109 ? -18.597 22.862 15.491 1.00 54.47 109 SER A O 1
ATOM 855 N N . LEU A 1 110 ? -20.119 22.912 13.840 1.00 58.03 110 LEU A N 1
ATOM 856 C CA . LEU A 1 110 ? -19.555 24.065 13.155 1.00 58.03 110 LEU A CA 1
ATOM 857 C C . LEU A 1 110 ? -20.135 25.338 13.771 1.00 58.03 110 LEU A C 1
ATOM 859 O O . LEU A 1 110 ? -20.874 26.086 13.132 1.00 58.03 110 LEU A O 1
ATOM 863 N N . SER A 1 111 ? -19.775 25.622 15.028 1.00 52.00 111 SER A N 1
ATOM 864 C CA . SER A 1 111 ? -19.953 26.979 15.542 1.00 52.00 111 SER A CA 1
ATOM 865 C C . SER A 1 111 ? -19.228 27.911 14.563 1.00 52.00 111 SER A C 1
ATOM 867 O O . SER A 1 111 ? -18.021 27.711 14.365 1.00 52.00 111 SER A O 1
ATOM 869 N N . PRO A 1 112 ? -19.905 28.874 13.909 1.00 52.03 112 PRO A N 1
ATOM 870 C CA . PRO A 1 112 ? -19.235 29.776 12.993 1.00 52.03 112 PRO A CA 1
ATOM 871 C C . PRO A 1 112 ? -18.129 30.440 13.795 1.00 52.03 112 PRO A C 1
ATOM 873 O O . PRO A 1 112 ? -18.417 31.100 14.794 1.00 52.03 112 PRO A O 1
ATOM 876 N N . ILE A 1 113 ? -16.873 30.187 13.408 1.00 56.22 113 ILE A N 1
ATOM 877 C CA . ILE A 1 113 ? -15.700 30.817 14.008 1.00 56.22 113 ILE A CA 1
ATOM 878 C C . ILE A 1 113 ? -15.998 32.310 14.021 1.00 56.22 113 ILE A C 1
ATOM 880 O O . ILE A 1 113 ? -16.047 32.975 12.982 1.00 56.22 113 ILE A O 1
ATOM 884 N N . GLY A 1 114 ? -16.327 32.793 15.217 1.00 47.66 114 GLY A N 1
ATOM 885 C CA . GLY A 1 114 ? -16.792 34.140 15.436 1.00 47.66 114 GLY A CA 1
ATOM 886 C C . GLY A 1 114 ? -15.699 35.074 14.967 1.00 47.66 114 GLY A C 1
ATOM 887 O O . GLY A 1 114 ? -14.597 35.081 15.515 1.00 47.66 114 GLY A O 1
ATOM 888 N N . ARG A 1 115 ? -16.009 35.862 13.937 1.00 44.31 115 ARG A N 1
ATOM 889 C CA . ARG A 1 115 ? -15.274 37.084 13.615 1.00 44.31 115 ARG A CA 1
ATOM 890 C C . ARG A 1 115 ? -15.060 37.830 14.932 1.00 44.31 115 ARG A C 1
ATOM 892 O O . ARG A 1 115 ? -16.030 38.183 15.597 1.00 44.31 115 ARG A O 1
ATOM 899 N N . GLY A 1 116 ? -13.795 37.976 15.320 1.00 45.41 116 GLY A N 1
ATOM 900 C CA . GLY A 1 116 ? -13.400 38.417 16.652 1.00 45.41 116 GLY A CA 1
ATOM 901 C C . GLY A 1 116 ? -14.116 39.686 17.112 1.00 45.41 116 GLY A C 1
ATOM 902 O O . GLY A 1 116 ? -14.038 40.730 16.468 1.00 45.41 116 GLY A O 1
ATOM 903 N N . GLY A 1 117 ? -14.774 39.583 18.264 1.00 36.72 117 GLY A N 1
ATOM 904 C CA . GLY A 1 117 ? -15.059 40.698 19.163 1.00 36.72 117 GLY A CA 1
ATOM 905 C C . GLY A 1 117 ? -14.171 40.568 20.409 1.00 36.72 117 GLY A C 1
ATOM 906 O O . GLY A 1 117 ? -13.761 39.455 20.743 1.00 36.72 117 GLY A O 1
ATOM 907 N N . PRO A 1 118 ? -13.821 41.669 21.094 1.00 44.38 118 PRO A N 1
ATOM 908 C CA . PRO A 1 118 ? -12.785 41.657 22.119 1.00 44.38 118 PRO A CA 1
ATOM 909 C C . PRO A 1 118 ? -13.290 40.959 23.388 1.00 44.38 118 PRO A C 1
ATOM 911 O O . PRO A 1 118 ? -14.090 41.516 24.139 1.00 44.38 118 PRO A O 1
ATOM 914 N N . THR A 1 119 ? -12.818 39.742 23.660 1.00 43.09 119 THR A N 1
ATOM 915 C CA . THR A 1 119 ? -13.106 39.057 24.925 1.00 43.09 119 THR A CA 1
ATOM 916 C C . THR A 1 119 ? -12.086 39.444 25.986 1.00 43.09 119 THR A C 1
ATOM 918 O O . THR A 1 119 ? -10.899 39.130 25.908 1.00 43.09 119 THR A O 1
ATOM 921 N N . LYS A 1 120 ? -12.602 40.141 26.998 1.00 39.91 120 LYS A N 1
ATOM 922 C CA . LYS A 1 120 ? -11.983 40.422 28.291 1.00 39.91 120 LYS A CA 1
ATOM 923 C C . LYS A 1 120 ? -11.441 39.120 28.902 1.00 39.91 120 LYS A C 1
ATOM 925 O O . LYS A 1 120 ? -12.182 38.154 29.054 1.00 39.91 120 LYS A O 1
ATOM 930 N N . VAL A 1 121 ? -10.157 39.114 29.253 1.00 44.72 121 VAL A N 1
ATOM 931 C CA . VAL A 1 121 ? -9.495 38.018 29.975 1.00 44.72 121 VAL A CA 1
ATOM 932 C C . VAL A 1 121 ? -10.142 37.815 31.345 1.00 44.72 121 VAL A C 1
ATOM 934 O O . VAL A 1 121 ? -10.115 38.715 32.182 1.00 44.72 121 VAL A O 1
ATOM 937 N N . GLN A 1 122 ? -10.674 36.617 31.586 1.00 34.78 122 GLN A N 1
ATOM 938 C CA . GLN A 1 122 ? -10.934 36.096 32.925 1.00 34.78 122 GLN A CA 1
ATOM 939 C C . GLN A 1 122 ? -10.337 34.688 32.991 1.00 34.78 122 GLN A C 1
ATOM 941 O O . GLN A 1 122 ? -10.693 33.819 32.200 1.00 34.78 122 GLN A O 1
ATOM 946 N N . GLY A 1 123 ? -9.355 34.509 33.875 1.00 43.59 123 GLY A N 1
ATOM 947 C CA . GLY A 1 123 ? -8.563 33.287 33.980 1.00 43.59 123 GLY A CA 1
ATOM 948 C C . GLY A 1 123 ? -9.319 32.091 34.559 1.00 43.59 123 GLY A C 1
ATOM 949 O O . GLY A 1 123 ? -10.311 32.249 35.267 1.00 43.59 123 GLY A O 1
ATOM 950 N N . GLY A 1 124 ? -8.786 30.895 34.298 1.00 34.56 124 GLY A N 1
ATOM 951 C CA . GLY A 1 124 ? -9.211 29.667 34.964 1.00 34.56 124 GLY A CA 1
ATOM 952 C C . GLY A 1 124 ? -8.680 28.384 34.319 1.00 34.56 124 GLY A C 1
ATOM 953 O O . GLY A 1 124 ? -9.155 27.998 33.264 1.00 34.56 124 GLY A O 1
ATOM 954 N N . ALA A 1 125 ? -7.762 27.732 35.043 1.00 33.38 125 ALA A N 1
ATOM 955 C CA . ALA A 1 125 ? -7.341 26.323 34.997 1.00 33.38 125 ALA A CA 1
ATOM 956 C C . ALA A 1 125 ? -6.588 25.778 33.760 1.00 33.38 125 ALA A C 1
ATOM 958 O O . ALA A 1 125 ? -7.095 25.694 32.647 1.00 33.38 125 ALA A O 1
ATOM 959 N N . ALA A 1 126 ? -5.361 25.318 34.025 1.00 34.97 126 ALA A N 1
ATOM 960 C CA . ALA A 1 126 ? -4.505 24.576 33.110 1.00 34.97 126 ALA A CA 1
ATOM 961 C C . ALA A 1 126 ? -5.060 23.166 32.835 1.00 34.97 126 ALA A C 1
ATOM 963 O O . ALA A 1 126 ? -5.325 22.407 33.769 1.00 34.97 126 ALA A O 1
ATOM 964 N N . ALA A 1 127 ? -5.187 22.8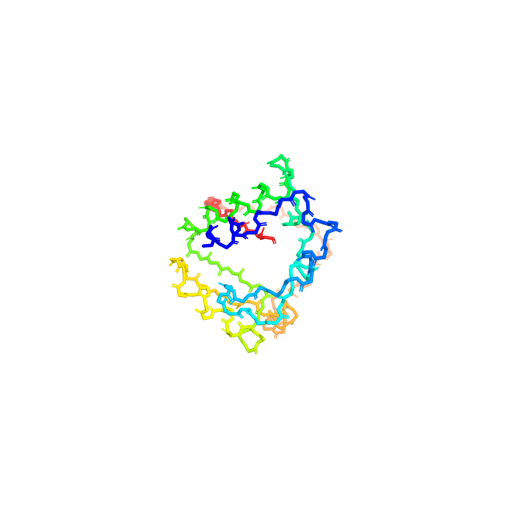09 31.556 1.00 34.53 127 ALA A N 1
ATOM 965 C CA . ALA A 1 127 ? -5.392 21.434 31.111 1.00 34.53 127 AL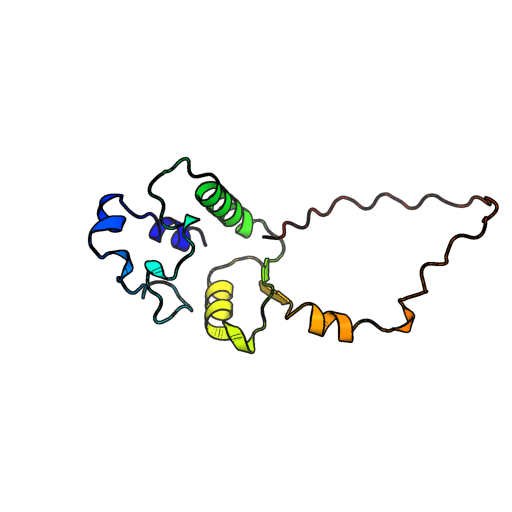A A CA 1
ATOM 966 C C . ALA A 1 127 ? -4.037 20.696 31.049 1.00 34.53 127 ALA A C 1
ATOM 968 O O . ALA A 1 127 ? -3.035 21.312 30.669 1.00 34.53 127 ALA A O 1
ATOM 969 N N . PRO A 1 128 ? -3.968 19.405 31.424 1.00 36.62 128 PRO A N 1
ATOM 970 C CA . PRO A 1 128 ? -2.723 18.649 31.382 1.00 36.62 128 PRO A CA 1
ATOM 971 C C . PRO A 1 128 ? -2.285 18.379 29.930 1.00 36.62 128 PRO A C 1
ATOM 973 O O . PRO A 1 128 ? -3.127 18.315 29.031 1.00 36.62 128 PRO A O 1
ATOM 976 N N . PRO A 1 129 ? -0.973 18.220 29.685 1.00 33.34 129 PRO A N 1
ATOM 977 C CA . PRO A 1 129 ? -0.434 18.078 28.340 1.00 33.34 129 PRO A CA 1
ATOM 978 C C . PRO A 1 129 ? -0.854 16.738 27.727 1.00 33.34 129 PRO A C 1
ATOM 980 O O . PRO A 1 129 ? -0.623 15.674 28.303 1.00 33.34 129 PRO A O 1
ATOM 983 N N . LEU A 1 130 ? -1.454 16.790 26.536 1.00 40.97 130 LEU A N 1
ATOM 984 C CA . LEU A 1 130 ? -1.684 15.610 25.710 1.00 40.97 130 LEU A CA 1
ATOM 985 C C . LEU A 1 130 ? -0.333 15.142 25.167 1.00 40.97 130 LEU A C 1
ATOM 987 O O . LEU A 1 130 ? 0.301 15.820 24.359 1.00 40.97 130 LEU A O 1
ATOM 991 N N . ALA A 1 131 ? 0.114 13.990 25.665 1.00 36.25 131 ALA A N 1
ATOM 992 C CA . ALA A 1 131 ? 1.287 13.290 25.174 1.00 36.25 131 ALA A CA 1
ATOM 993 C C . ALA A 1 131 ? 1.162 13.060 23.661 1.00 36.25 131 ALA A C 1
ATOM 995 O O . ALA A 1 131 ? 0.140 12.565 23.179 1.00 36.25 131 ALA A O 1
ATOM 996 N N . GLY A 1 132 ? 2.210 13.455 22.935 1.00 39.94 132 GLY A N 1
ATOM 997 C CA . GLY A 1 132 ? 2.283 13.397 21.483 1.00 39.94 132 GLY A CA 1
ATOM 998 C C . GLY A 1 132 ? 1.947 12.010 20.945 1.00 39.94 132 GLY A C 1
ATOM 999 O O . GLY A 1 132 ? 2.579 11.017 21.297 1.00 39.94 132 GLY A O 1
ATOM 1000 N N . LYS A 1 133 ? 0.945 11.959 20.071 1.00 31.66 133 LYS A N 1
ATOM 1001 C CA . LYS A 1 133 ? 0.714 10.840 19.164 1.00 31.66 133 LYS A CA 1
ATOM 1002 C C . LYS A 1 133 ? 1.085 11.345 17.781 1.00 31.66 133 LYS A C 1
ATOM 1004 O O . LYS A 1 133 ? 0.333 12.104 17.177 1.00 31.66 133 LYS A O 1
ATOM 1009 N N . THR A 1 134 ? 2.276 10.976 17.330 1.00 30.17 134 THR A N 1
ATOM 1010 C CA . THR A 1 134 ? 2.671 11.148 15.936 1.00 30.17 134 THR A CA 1
ATOM 1011 C C . THR A 1 134 ? 1.755 10.263 15.102 1.00 30.17 134 THR A C 1
ATOM 1013 O O . THR A 1 134 ? 1.802 9.040 15.207 1.00 30.17 134 THR A O 1
ATOM 1016 N N . ILE A 1 135 ? 0.876 10.891 14.328 1.00 39.84 135 ILE A N 1
ATOM 1017 C CA . ILE A 1 135 ? 0.149 10.232 13.250 1.00 39.84 135 ILE A CA 1
ATOM 1018 C C . ILE A 1 135 ? 1.115 10.250 12.072 1.00 39.84 135 ILE A C 1
ATOM 1020 O O . ILE A 1 135 ? 1.404 11.317 11.534 1.00 39.84 135 ILE A O 1
ATOM 1024 N N . VAL A 1 136 ? 1.669 9.093 11.723 1.00 35.34 136 VAL A N 1
ATOM 1025 C CA . VAL A 1 136 ? 2.385 8.940 10.457 1.00 35.34 136 VAL A CA 1
ATOM 1026 C C . VAL A 1 136 ? 1.314 8.669 9.407 1.00 35.34 136 VAL A C 1
ATOM 1028 O O . VAL A 1 136 ? 0.725 7.592 9.385 1.00 35.34 136 VAL A O 1
ATOM 1031 N N . GLY A 1 137 ? 0.982 9.695 8.626 1.00 35.41 137 GLY A N 1
ATOM 1032 C CA . GLY A 1 137 ? 0.255 9.532 7.370 1.00 35.41 137 GLY A CA 1
ATOM 1033 C C . GLY A 1 137 ? 1.269 9.258 6.265 1.00 35.41 137 GLY A C 1
ATOM 1034 O O . GLY A 1 137 ? 2.308 9.918 6.236 1.00 35.41 137 GLY A O 1
ATOM 1035 N N . ALA A 1 138 ? 0.982 8.264 5.427 1.00 37.28 138 ALA A N 1
ATOM 1036 C CA . ALA A 1 138 ? 1.692 8.050 4.170 1.00 37.28 138 ALA A CA 1
ATOM 1037 C C . ALA A 1 138 ? 1.322 9.138 3.151 1.00 37.28 138 ALA A C 1
ATOM 1039 O O . ALA A 1 138 ? 0.157 9.605 3.193 1.00 37.28 138 ALA A O 1
#

Secondary structure (DSSP, 8-state):
-HHHHHTT---GGGGGTTGGG-EE-SSTT--SEEGGGS-GGGS---TT-HHHHHHHHHHHHHTTSS-EEESS-HHHHHHHHHHHHHH-SS-EEE---HHHHHTTS-GGG----------------PPPP---------

pLDDT: mean 70.38, std 18.6, range [30.17, 92.31]

Radius of gyration: 22.22 Å; chains: 1; bounding box: 45×55×58 Å

Organism: NCBI:txid2094558

Sequence (138 aa):
MKCFIDSLNVDESCLTNGYLDKVIDWIPGMKDIRLGDLPTFIQTTNHDDVMFNFCMEATDEVDKASAVVFLTFDALEQDVMDALSSIMIPPLYTVCPIQLLLNQIPEDSLSPIGRGGPTKVQGGAAAPPLAGKTIVGA

Foldseek 3Di:
DLVVLVVLQDDPVCVPPCQQQDFDPPQFQDGDHGNVNDDVLSVDNDPPRPVSVVVNVVVVCQQVDQEAEDQDDCVVRVRVQVSCCVVHDHHYYYDYHVVVVVVVDPPVVCPPPDPDDDDDDDDDDDDDDDDDDDDDDD